Protein AF-A0A8T5RAJ0-F1 (afdb_monomer_lite)

Foldseek 3Di:
DPQPPPDDDPDDPVVVVCVDLVNVLVVVCVVCVVPDDPVVSVVSVVVSVVVVVVCVVVVDPPPDDCVVCCVVCVVVVNDDPPDDPVPDPPPPDPDDDD

Sequence (98 aa):
MVIKKGQVQCINDEILEKLSLKTRNKFLNYNLMSFLKPKHFNFLKQAQKFFVKFEKDKNITHNEDFYEWIPEIGKNGYITRMHKFDNLGLNFEPYGMT

Radius of gyration: 18.72 Å; chains: 1; bounding box: 42×38×47 Å

Secondary structure (DSSP, 8-state):
----TT----S-HHHHHHTSHHHHHHHHHHHHTTTS-HHHHHHHHHHHHHHHHHHHHHT--S-S-GGGGHHHHHHTTSS---S--TTTT---------

pLDDT: mean 80.51, std 16.57, range [41.91, 96.19]

Structure (mmCIF, N/CA/C/O backbone):
data_AF-A0A8T5RAJ0-F1
#
_entry.id   AF-A0A8T5RAJ0-F1
#
loop_
_atom_site.group_PDB
_atom_site.id
_atom_site.type_symbol
_atom_site.label_atom_id
_atom_site.label_alt_id
_atom_site.label_comp_id
_atom_site.label_asym_id
_atom_site.label_entity_id
_atom_site.label_seq_id
_atom_site.pdbx_PDB_ins_code
_atom_site.Cartn_x
_atom_site.Cartn_y
_atom_site.Cartn_z
_atom_site.occupancy
_atom_site.B_iso_or_equiv
_atom_site.auth_seq_id
_atom_site.auth_comp_id
_atom_site.auth_asym_id
_atom_site.auth_atom_id
_atom_site.pdbx_PDB_model_num
ATOM 1 N N . MET A 1 1 ? 18.310 0.008 -19.241 1.00 50.88 1 MET A N 1
ATOM 2 C CA . MET A 1 1 ? 17.490 -1.167 -19.613 1.00 50.88 1 MET A CA 1
ATOM 3 C C . MET A 1 1 ? 17.636 -1.419 -21.102 1.00 50.88 1 MET A C 1
ATOM 5 O O . MET A 1 1 ? 17.565 -0.467 -21.865 1.00 50.88 1 MET A O 1
ATOM 9 N N . VAL A 1 2 ? 17.874 -2.664 -21.518 1.00 49.94 2 VAL A N 1
ATOM 10 C CA . VAL A 1 2 ? 17.853 -3.031 -22.942 1.00 49.94 2 VAL A CA 1
ATOM 11 C C . VAL A 1 2 ? 16.407 -3.352 -23.302 1.00 49.94 2 VAL A C 1
ATOM 13 O O . VAL A 1 2 ? 15.857 -4.344 -22.830 1.00 49.94 2 VAL A O 1
ATOM 16 N N . ILE A 1 3 ? 15.779 -2.480 -24.085 1.00 56.66 3 ILE A N 1
ATOM 17 C CA . ILE A 1 3 ? 14.393 -2.643 -24.523 1.00 56.66 3 ILE A CA 1
ATOM 18 C C . ILE A 1 3 ? 14.347 -3.775 -25.562 1.00 56.66 3 ILE A C 1
ATOM 20 O O . ILE A 1 3 ? 14.965 -3.676 -26.624 1.00 56.66 3 ILE A O 1
ATOM 24 N N . LYS A 1 4 ? 13.648 -4.878 -25.257 1.00 64.06 4 LYS A N 1
ATOM 25 C CA . LYS A 1 4 ? 13.434 -5.981 -26.209 1.00 64.06 4 LYS A CA 1
ATOM 26 C C . LYS A 1 4 ? 12.504 -5.523 -27.335 1.00 64.06 4 LYS A C 1
ATOM 28 O O . LYS A 1 4 ? 11.517 -4.832 -27.094 1.00 64.06 4 LYS A O 1
ATOM 33 N N . LYS A 1 5 ? 12.792 -5.946 -28.568 1.00 50.97 5 LYS A N 1
ATOM 34 C CA . LYS A 1 5 ? 11.988 -5.631 -29.760 1.00 50.97 5 LYS A CA 1
ATOM 35 C C . LYS A 1 5 ? 10.522 -6.043 -29.525 1.00 50.97 5 LYS A C 1
ATOM 37 O O . LYS A 1 5 ? 10.249 -7.226 -29.361 1.00 50.97 5 LYS A O 1
ATOM 42 N N . GLY A 1 6 ? 9.610 -5.067 -29.478 1.00 64.00 6 GLY A N 1
ATOM 43 C CA . GLY A 1 6 ? 8.171 -5.267 -29.232 1.00 64.00 6 GLY A CA 1
ATOM 44 C C . GLY A 1 6 ? 7.667 -4.855 -27.841 1.00 64.00 6 GLY A C 1
ATOM 45 O O . GLY A 1 6 ? 6.464 -4.697 -27.671 1.00 64.00 6 GLY A O 1
ATOM 46 N N . GLN A 1 7 ? 8.548 -4.614 -26.864 1.00 67.62 7 GLN A N 1
ATOM 47 C CA . GLN A 1 7 ? 8.171 -3.966 -25.604 1.00 67.62 7 GLN A CA 1
ATOM 48 C C . GLN A 1 7 ? 8.458 -2.475 -25.722 1.00 67.62 7 GLN A C 1
ATOM 50 O O . GLN A 1 7 ? 9.612 -2.076 -25.794 1.00 67.62 7 GLN A O 1
ATOM 55 N N . VAL A 1 8 ? 7.421 -1.644 -25.777 1.00 75.44 8 VAL A N 1
ATOM 56 C CA . VAL A 1 8 ? 7.584 -0.188 -25.796 1.00 75.44 8 VAL A CA 1
ATOM 57 C C . VAL A 1 8 ? 7.146 0.336 -24.440 1.00 75.44 8 VAL A C 1
ATOM 59 O O . VAL A 1 8 ? 6.003 0.145 -24.034 1.00 75.44 8 VAL A O 1
ATOM 62 N N . GLN A 1 9 ? 8.061 0.968 -23.715 1.00 77.06 9 GLN A N 1
ATOM 63 C CA . GLN A 1 9 ? 7.716 1.646 -22.477 1.00 77.06 9 GLN A CA 1
ATOM 64 C C . GLN A 1 9 ? 7.162 3.033 -22.819 1.00 77.06 9 GLN A C 1
ATOM 66 O O . GLN A 1 9 ? 7.896 3.913 -23.260 1.00 77.06 9 GLN A O 1
ATOM 71 N N . CYS A 1 10 ? 5.855 3.222 -22.635 1.00 83.25 10 CYS A N 1
ATOM 72 C CA . CYS A 1 10 ? 5.167 4.467 -22.999 1.00 83.25 10 CYS A CA 1
ATOM 73 C C . CYS A 1 10 ? 5.328 5.595 -21.966 1.00 83.25 10 CYS A C 1
ATOM 75 O O . CYS A 1 10 ? 4.958 6.734 -22.239 1.00 83.25 10 CYS A O 1
ATOM 77 N N . ILE A 1 11 ? 5.832 5.286 -20.769 1.00 84.94 11 ILE A N 1
ATOM 78 C CA . ILE A 1 11 ? 5.941 6.225 -19.647 1.00 84.94 11 ILE A CA 1
ATOM 79 C C . ILE A 1 11 ? 7.400 6.295 -19.202 1.00 84.94 11 ILE A C 1
ATOM 81 O O . ILE A 1 11 ? 8.017 5.266 -18.949 1.00 84.94 11 ILE A O 1
ATOM 85 N N . ASN A 1 12 ? 7.939 7.507 -19.077 1.00 90.38 12 ASN A N 1
ATOM 86 C CA . ASN A 1 12 ? 9.299 7.739 -18.586 1.00 90.38 12 ASN A CA 1
ATOM 87 C C . ASN A 1 12 ? 9.480 7.182 -17.156 1.00 90.38 12 ASN A C 1
ATOM 89 O O . ASN A 1 12 ? 8.589 7.338 -16.319 1.00 90.38 12 ASN A O 1
ATOM 93 N N . ASP A 1 13 ? 10.641 6.586 -16.875 1.00 88.75 13 ASP A N 1
ATOM 94 C CA . ASP A 1 13 ? 11.044 6.085 -15.554 1.00 88.75 13 ASP A CA 1
ATOM 95 C C . ASP A 1 13 ? 10.840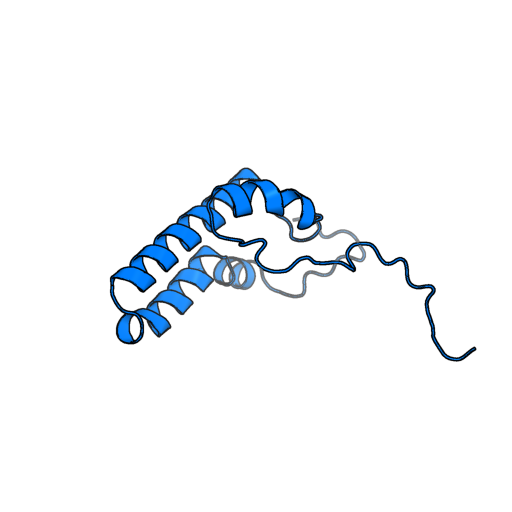 7.119 -14.434 1.00 88.75 13 ASP A C 1
ATOM 97 O O . ASP A 1 13 ? 10.331 6.774 -13.370 1.00 88.75 13 ASP A O 1
ATOM 101 N N . GLU A 1 14 ? 11.130 8.402 -14.682 1.00 91.88 14 GLU A N 1
ATOM 102 C CA . GLU A 1 14 ? 10.902 9.472 -13.696 1.00 91.88 14 GLU A CA 1
ATOM 103 C C . GLU A 1 14 ? 9.413 9.594 -13.316 1.00 91.88 14 GLU A C 1
ATOM 105 O O . GLU A 1 14 ? 9.047 9.807 -12.157 1.00 91.88 14 GLU A O 1
ATOM 110 N N . ILE A 1 15 ? 8.526 9.453 -14.305 1.00 90.62 15 ILE A N 1
ATOM 111 C CA . ILE A 1 15 ? 7.078 9.508 -14.089 1.00 90.62 15 ILE A CA 1
ATOM 112 C C . ILE A 1 15 ? 6.621 8.240 -13.361 1.00 90.62 15 ILE A C 1
ATOM 114 O O . ILE A 1 15 ? 5.813 8.332 -12.438 1.00 90.62 15 ILE A O 1
ATOM 118 N N . LEU A 1 16 ? 7.159 7.071 -13.720 1.00 86.94 16 LEU A N 1
ATOM 119 C CA . LEU A 1 16 ? 6.863 5.813 -13.031 1.00 86.94 16 LEU A CA 1
ATOM 120 C C . LEU A 1 16 ? 7.273 5.857 -11.553 1.00 86.94 16 LEU A C 1
ATOM 122 O O . LEU A 1 16 ? 6.489 5.454 -10.694 1.00 86.94 16 LEU A O 1
ATOM 126 N N . GLU A 1 17 ? 8.435 6.425 -11.230 1.00 88.19 17 GLU A N 1
ATOM 127 C CA . GLU A 1 17 ? 8.883 6.600 -9.844 1.00 88.19 17 GLU A CA 1
ATOM 128 C C . GLU A 1 17 ? 7.922 7.499 -9.046 1.00 88.19 17 GLU A C 1
ATOM 130 O O . GLU A 1 17 ? 7.517 7.174 -7.918 1.00 88.19 17 GLU A O 1
ATOM 135 N N . LYS A 1 18 ? 7.466 8.604 -9.653 1.00 91.75 18 LYS A N 1
ATOM 136 C CA . LYS A 1 18 ? 6.439 9.483 -9.066 1.00 91.75 18 LYS A CA 1
ATOM 137 C C . LYS A 1 18 ? 5.089 8.783 -8.901 1.00 91.75 18 LYS A C 1
ATOM 139 O O . LYS A 1 18 ? 4.322 9.156 -8.016 1.00 91.75 18 LYS A O 1
ATOM 144 N N . LEU A 1 19 ? 4.803 7.754 -9.693 1.00 88.81 19 LEU A N 1
ATOM 145 C CA . L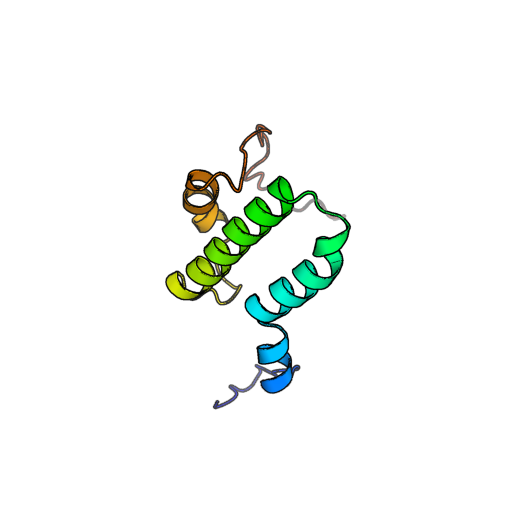EU A 1 19 ? 3.601 6.931 -9.576 1.00 88.81 19 LEU A CA 1
ATOM 146 C C . LEU A 1 19 ? 3.734 5.781 -8.570 1.00 88.81 19 LEU A C 1
ATOM 148 O O . LEU A 1 19 ? 2.772 5.026 -8.424 1.00 88.81 19 LEU A O 1
ATOM 152 N N . SER A 1 20 ? 4.852 5.661 -7.850 1.00 91.50 20 SER A N 1
ATOM 153 C CA . SER A 1 20 ? 5.027 4.649 -6.803 1.00 91.50 20 SER A CA 1
ATOM 154 C C . SER A 1 20 ? 3.913 4.680 -5.750 1.00 91.50 20 SER A C 1
ATOM 156 O O . SER A 1 20 ? 3.352 5.734 -5.415 1.00 91.50 20 SER A O 1
ATOM 158 N N . LEU A 1 21 ? 3.626 3.516 -5.160 1.00 93.19 21 LEU A N 1
ATOM 159 C CA . LEU A 1 21 ? 2.606 3.363 -4.122 1.00 93.19 21 LEU A CA 1
ATOM 160 C C . LEU A 1 21 ? 2.826 4.326 -2.945 1.00 93.19 21 LEU A C 1
ATOM 162 O O . LEU A 1 21 ? 1.880 4.912 -2.416 1.00 93.19 21 LEU A O 1
ATOM 166 N N . LYS A 1 22 ? 4.087 4.569 -2.574 1.00 93.25 22 LYS A N 1
ATOM 167 C CA . LYS A 1 22 ? 4.463 5.535 -1.532 1.00 93.25 22 LYS A CA 1
ATOM 168 C C . LYS A 1 22 ? 4.009 6.961 -1.868 1.00 93.25 22 LYS A C 1
ATOM 170 O O . LYS A 1 22 ? 3.452 7.638 -1.000 1.00 93.25 22 LYS A O 1
ATOM 175 N N . THR A 1 23 ? 4.220 7.415 -3.103 1.00 95.00 23 THR A N 1
ATOM 176 C CA . THR A 1 23 ? 3.809 8.757 -3.543 1.00 95.00 23 THR A CA 1
ATOM 177 C C . THR A 1 23 ? 2.291 8.865 -3.657 1.00 95.00 23 THR A C 1
ATOM 179 O O . THR A 1 23 ? 1.715 9.837 -3.165 1.00 95.00 23 THR A O 1
ATOM 182 N N . ARG A 1 24 ? 1.621 7.830 -4.182 1.00 94.38 24 ARG A N 1
ATOM 183 C CA . ARG A 1 24 ? 0.148 7.756 -4.215 1.00 94.38 24 ARG A CA 1
ATOM 184 C C . ARG A 1 24 ? -0.460 7.844 -2.813 1.00 94.38 24 ARG A C 1
ATOM 186 O O . ARG A 1 24 ? -1.376 8.629 -2.587 1.00 94.38 24 ARG A O 1
ATOM 193 N N . ASN A 1 25 ? 0.102 7.118 -1.845 1.00 96.19 25 ASN A N 1
ATOM 194 C CA . ASN A 1 25 ? -0.326 7.174 -0.445 1.00 96.19 25 ASN A CA 1
ATOM 195 C C . ASN A 1 25 ? -0.126 8.564 0.170 1.00 96.19 25 ASN A C 1
ATOM 197 O O . ASN A 1 25 ? -0.979 9.034 0.921 1.00 96.19 25 ASN A O 1
ATOM 201 N N . LYS A 1 26 ? 0.975 9.252 -0.155 1.00 95.44 26 LYS A N 1
ATOM 202 C CA . LYS A 1 26 ? 1.215 10.631 0.294 1.00 95.44 26 LYS A CA 1
ATOM 203 C C . LYS A 1 26 ? 0.138 11.579 -0.238 1.00 95.44 26 LYS A C 1
ATOM 205 O O . LYS A 1 26 ? -0.431 12.336 0.545 1.00 95.44 26 LYS A O 1
ATOM 210 N N . PHE A 1 27 ? -0.175 11.490 -1.531 1.00 95.44 27 PHE A N 1
ATOM 211 C CA . PHE A 1 27 ? -1.252 12.265 -2.147 1.00 95.44 27 PHE A CA 1
ATOM 212 C C . PHE A 1 27 ? -2.606 11.971 -1.489 1.00 95.44 27 PHE A C 1
ATOM 214 O O . PHE A 1 27 ? -3.288 12.894 -1.049 1.00 95.44 27 PHE A O 1
ATOM 221 N N . LEU A 1 28 ? -2.968 10.696 -1.330 1.00 95.38 28 LEU A N 1
ATOM 222 C CA . LEU A 1 28 ? -4.204 10.293 -0.655 1.00 95.38 28 LEU A CA 1
ATOM 223 C C . LEU A 1 28 ? -4.291 10.866 0.769 1.00 95.38 28 LEU A C 1
ATOM 225 O O . LEU A 1 28 ? -5.310 11.428 1.159 1.00 95.38 28 LEU A O 1
ATOM 229 N N . ASN A 1 29 ? -3.203 10.780 1.534 1.00 96.00 29 ASN A N 1
ATOM 230 C CA . ASN A 1 29 ? -3.152 11.285 2.903 1.00 96.00 29 ASN A CA 1
ATOM 231 C C . ASN A 1 29 ? -3.336 12.799 2.982 1.00 96.00 29 ASN A C 1
ATOM 233 O O . ASN A 1 29 ? -3.999 13.272 3.901 1.00 96.00 29 ASN A O 1
ATOM 237 N N . TYR A 1 30 ? -2.773 13.553 2.036 1.00 95.75 30 TYR A N 1
ATOM 238 C CA . TYR A 1 30 ? -2.970 14.999 1.979 1.00 95.75 30 TYR A CA 1
ATOM 239 C C . TYR A 1 30 ? -4.422 15.382 1.733 1.00 95.75 30 TYR A C 1
ATOM 241 O O . TYR A 1 30 ? -4.914 16.313 2.361 1.00 95.75 30 TYR A O 1
ATOM 249 N N . ASN A 1 31 ? -5.114 14.621 0.891 1.00 94.75 31 ASN A N 1
ATOM 250 C CA . ASN A 1 31 ? -6.517 14.869 0.600 1.00 94.75 31 ASN A CA 1
ATOM 251 C C . ASN A 1 31 ? -7.447 14.406 1.725 1.00 94.75 31 ASN A C 1
ATOM 253 O O . ASN A 1 31 ? -8.503 14.993 1.890 1.00 94.75 31 ASN A O 1
ATOM 257 N N . LEU A 1 32 ? -7.083 13.379 2.503 1.00 94.19 32 LEU A N 1
ATOM 258 C CA . LEU A 1 32 ? -7.975 12.784 3.508 1.00 94.19 32 LEU A CA 1
ATOM 259 C C . LEU A 1 32 ? -7.714 13.222 4.953 1.00 94.19 32 LEU A C 1
ATOM 261 O O . LEU A 1 32 ? -8.549 12.944 5.815 1.00 94.19 32 LEU A O 1
ATOM 265 N N . MET A 1 33 ? -6.595 13.896 5.247 1.00 90.56 33 MET A N 1
ATOM 266 C CA . MET A 1 33 ? -6.240 14.235 6.634 1.00 90.56 33 MET A CA 1
ATOM 267 C C . MET A 1 33 ? -7.263 15.140 7.334 1.00 90.56 33 MET A C 1
ATOM 269 O O . MET A 1 33 ? -7.393 15.066 8.551 1.00 90.56 33 MET A O 1
ATOM 273 N N . SER A 1 34 ? -7.970 15.987 6.580 1.00 92.31 34 SER A N 1
ATOM 274 C CA . SER A 1 34 ? -8.986 16.908 7.103 1.00 92.31 34 SER A CA 1
ATOM 275 C C . SER A 1 34 ? -10.371 16.270 7.206 1.00 92.31 34 SER A C 1
ATOM 277 O O . SER A 1 34 ? -11.186 16.707 8.012 1.00 92.31 34 SER A O 1
ATOM 279 N N . PHE A 1 35 ? -10.643 15.233 6.410 1.00 94.88 35 PHE A N 1
ATOM 280 C CA . PHE A 1 35 ? -11.954 14.582 6.349 1.00 94.88 35 PHE A CA 1
ATOM 281 C C . PHE A 1 35 ? -12.066 13.395 7.305 1.00 94.88 35 PHE A C 1
ATOM 283 O O . PHE A 1 35 ? -13.146 13.098 7.817 1.00 94.88 35 PHE A O 1
ATOM 290 N N . LEU A 1 36 ? -10.962 12.683 7.545 1.00 95.00 36 LEU A N 1
ATOM 291 C CA . LEU A 1 36 ? -10.973 11.482 8.370 1.00 95.00 36 LEU A CA 1
ATOM 292 C C . LEU A 1 36 ? -10.740 11.801 9.844 1.00 95.00 36 LEU A C 1
ATOM 294 O O . LEU A 1 36 ? -9.769 12.453 10.223 1.00 95.00 36 LEU A O 1
ATOM 298 N N . LYS A 1 37 ? -11.576 11.215 10.710 1.00 95.94 37 LYS A N 1
ATOM 299 C CA . LYS A 1 37 ? -11.306 11.191 12.155 1.00 95.94 37 LYS A CA 1
ATOM 300 C C . LYS A 1 37 ? -9.955 10.503 12.423 1.00 95.94 37 LYS A C 1
ATOM 302 O O . LYS A 1 37 ? -9.634 9.529 11.730 1.00 95.94 37 LYS A O 1
ATOM 307 N N . PRO A 1 38 ? -9.218 10.886 13.486 1.00 95.00 38 PRO A N 1
ATOM 308 C CA . PRO A 1 38 ? -7.894 10.331 13.788 1.00 95.00 38 PRO A CA 1
ATOM 309 C C . PRO A 1 38 ? -7.838 8.798 13.811 1.00 95.00 38 PRO A C 1
ATOM 311 O O . PRO A 1 38 ? -6.896 8.204 13.294 1.00 95.00 38 PRO A O 1
ATOM 314 N N . LYS A 1 39 ? -8.882 8.140 14.336 1.00 93.94 39 LYS A N 1
ATOM 315 C CA . LYS A 1 39 ? -9.002 6.672 14.347 1.00 93.94 39 LYS A CA 1
ATOM 316 C C . LYS A 1 39 ? -8.932 6.066 12.939 1.00 93.94 39 LYS A C 1
ATOM 318 O O . LYS A 1 39 ? -8.170 5.130 12.715 1.00 93.94 39 LYS A O 1
ATOM 323 N N . HIS A 1 40 ? -9.706 6.597 11.994 1.00 93.81 40 HIS A N 1
ATOM 324 C CA . HIS A 1 40 ? -9.758 6.087 10.621 1.00 93.81 40 HIS A CA 1
ATOM 325 C C . HIS A 1 40 ? -8.485 6.428 9.848 1.00 93.81 40 HIS A C 1
ATOM 327 O O . HIS A 1 40 ? -7.979 5.600 9.097 1.00 93.81 40 HIS A O 1
ATOM 333 N N . PHE A 1 41 ? -7.920 7.612 10.085 1.00 94.44 41 PHE A N 1
ATOM 334 C CA . PHE A 1 41 ? -6.660 8.007 9.464 1.00 94.44 41 PHE A CA 1
ATOM 335 C C . PHE A 1 41 ? -5.476 7.156 9.949 1.00 94.44 41 PHE A C 1
ATOM 337 O O . PHE A 1 41 ? -4.613 6.776 9.159 1.00 94.44 41 PHE A O 1
ATOM 344 N N . ASN A 1 42 ? -5.452 6.788 11.233 1.00 94.25 42 ASN A N 1
ATOM 345 C CA . ASN A 1 42 ? -4.452 5.867 11.773 1.00 94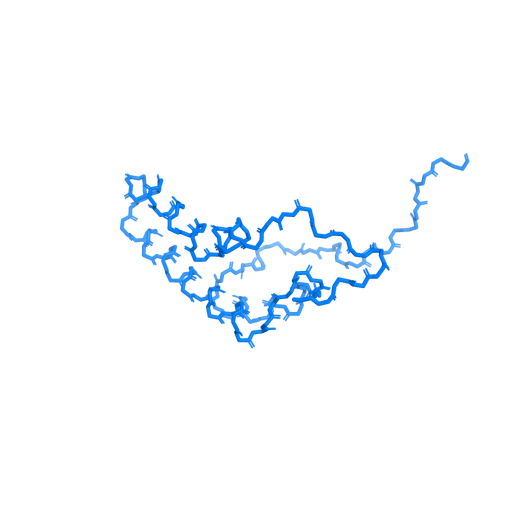.25 42 ASN A CA 1
ATOM 346 C C . ASN A 1 42 ? -4.580 4.464 11.166 1.00 94.25 42 ASN A C 1
ATOM 348 O O . ASN A 1 42 ? -3.562 3.883 10.791 1.00 94.25 42 ASN A O 1
ATOM 352 N N . PHE A 1 43 ? -5.803 3.950 11.010 1.00 93.31 43 PHE A N 1
ATOM 353 C CA . PHE A 1 43 ? -6.041 2.688 10.303 1.00 93.31 43 PHE A CA 1
ATOM 354 C C . PHE A 1 43 ? -5.550 2.750 8.848 1.00 93.31 43 PHE A C 1
ATOM 356 O O . PHE A 1 43 ? -4.802 1.874 8.417 1.00 93.31 43 PHE A O 1
ATOM 363 N N . LEU A 1 44 ? -5.876 3.826 8.120 1.00 94.06 44 LEU A N 1
ATOM 364 C CA . LEU A 1 44 ? -5.385 4.053 6.758 1.00 94.06 44 LEU A CA 1
ATOM 365 C C . LEU A 1 44 ? -3.850 4.021 6.706 1.00 94.06 44 LEU A C 1
ATOM 367 O O . LEU A 1 44 ? -3.275 3.314 5.883 1.00 94.06 44 LEU A O 1
ATOM 371 N N . LYS A 1 45 ? -3.166 4.717 7.623 1.00 94.88 45 LYS A N 1
ATOM 372 C CA . LYS A 1 45 ? -1.695 4.703 7.702 1.00 94.88 45 LYS A CA 1
ATOM 373 C C . LYS A 1 45 ? -1.122 3.315 7.992 1.00 94.88 45 LYS A C 1
ATOM 375 O O . LYS A 1 45 ? -0.054 2.990 7.476 1.00 94.88 45 LYS A O 1
ATOM 380 N N . GLN A 1 46 ? -1.782 2.511 8.825 1.00 94.62 46 GLN A N 1
ATOM 381 C CA . GLN A 1 46 ? -1.362 1.132 9.093 1.00 94.62 46 GLN A CA 1
ATOM 382 C C . GLN A 1 46 ? -1.478 0.270 7.832 1.00 94.62 46 GLN A C 1
ATOM 384 O O . GLN A 1 46 ? -0.495 -0.365 7.454 1.00 94.62 46 GLN A O 1
ATOM 389 N N . ALA A 1 47 ? -2.617 0.336 7.133 1.00 94.50 47 ALA A N 1
ATOM 390 C CA . ALA A 1 47 ? -2.818 -0.364 5.865 1.00 94.50 47 ALA A CA 1
ATOM 391 C C . ALA A 1 47 ? -1.777 0.051 4.812 1.00 94.50 47 ALA A C 1
ATOM 393 O O . ALA A 1 47 ? -1.147 -0.793 4.184 1.00 94.50 47 ALA A O 1
ATOM 394 N N . GLN A 1 48 ? -1.512 1.350 4.667 1.00 95.62 48 GLN A N 1
ATOM 395 C CA . GLN A 1 48 ? -0.504 1.853 3.729 1.00 95.62 48 GLN A CA 1
ATOM 396 C C . GLN A 1 48 ? 0.903 1.328 4.033 1.00 95.62 48 GLN A C 1
ATOM 398 O O . GLN A 1 48 ? 1.625 0.939 3.117 1.00 95.62 48 GLN A O 1
ATOM 403 N N . LYS A 1 49 ? 1.304 1.300 5.313 1.00 95.38 49 LYS A N 1
ATOM 404 C CA . LYS A 1 49 ? 2.596 0.728 5.723 1.00 95.38 49 LYS A CA 1
ATOM 405 C C . LYS A 1 49 ? 2.678 -0.758 5.391 1.00 95.38 49 LYS A C 1
ATOM 407 O O . LYS A 1 49 ? 3.722 -1.202 4.920 1.00 95.38 49 LYS A O 1
ATOM 412 N N . PHE A 1 50 ? 1.594 -1.497 5.625 1.00 95.00 50 PHE A N 1
ATOM 413 C CA . PHE A 1 50 ? 1.506 -2.903 5.256 1.00 95.00 50 PHE A CA 1
ATOM 414 C C . PHE A 1 50 ? 1.701 -3.088 3.748 1.00 95.00 50 PHE A C 1
ATOM 416 O O . PHE A 1 50 ? 2.611 -3.809 3.359 1.00 95.00 50 PHE A O 1
ATOM 423 N N . PHE A 1 51 ? 0.938 -2.387 2.903 1.00 94.56 51 PHE A N 1
ATOM 424 C CA . PHE A 1 51 ? 1.005 -2.585 1.451 1.00 94.56 51 PHE A CA 1
ATOM 425 C C . PHE A 1 51 ? 2.340 -2.157 0.830 1.00 94.56 51 PHE A C 1
ATOM 427 O O . PHE A 1 51 ? 2.823 -2.838 -0.063 1.00 94.56 51 PHE A O 1
ATOM 434 N N . VAL A 1 52 ? 2.987 -1.098 1.331 1.00 94.25 52 VAL A N 1
ATOM 435 C CA . VAL A 1 52 ? 4.342 -0.722 0.874 1.00 94.25 52 VAL A CA 1
ATOM 436 C C . VAL A 1 52 ? 5.367 -1.807 1.215 1.00 94.25 52 VAL A C 1
ATOM 438 O O . VAL A 1 52 ? 6.270 -2.081 0.428 1.00 94.25 52 VAL A O 1
ATOM 441 N N . LYS A 1 53 ? 5.245 -2.432 2.391 1.00 93.75 53 LYS A N 1
ATOM 442 C CA . LYS A 1 53 ? 6.107 -3.555 2.766 1.00 93.75 53 LYS A CA 1
ATOM 443 C C . LYS A 1 53 ? 5.787 -4.795 1.927 1.00 93.75 53 LYS A C 1
ATOM 445 O O . LYS A 1 53 ? 6.701 -5.419 1.413 1.00 93.75 53 LYS A O 1
ATOM 450 N N . PHE A 1 54 ? 4.506 -5.103 1.756 1.00 93.38 54 PHE A N 1
ATOM 451 C CA . PHE A 1 54 ? 4.025 -6.243 0.984 1.00 93.38 54 PHE A CA 1
ATOM 452 C C . PHE A 1 54 ? 4.481 -6.181 -0.482 1.00 93.38 54 PHE A C 1
ATOM 454 O O . PHE A 1 54 ? 5.009 -7.163 -0.993 1.00 93.38 54 PHE A O 1
ATOM 461 N N . GLU A 1 55 ? 4.370 -5.014 -1.127 1.00 91.38 55 GLU A N 1
ATOM 462 C CA . GLU A 1 55 ? 4.869 -4.765 -2.489 1.00 91.38 55 GLU A CA 1
ATOM 463 C C . GLU A 1 55 ? 6.367 -5.072 -2.610 1.00 91.38 55 GLU A C 1
ATOM 465 O O . GLU A 1 55 ? 6.791 -5.753 -3.543 1.00 91.38 55 GLU A O 1
ATOM 470 N N . LYS A 1 56 ? 7.157 -4.633 -1.622 1.00 90.56 56 LYS A N 1
ATOM 471 C CA . LYS A 1 56 ? 8.601 -4.877 -1.573 1.00 90.56 56 LYS A CA 1
ATOM 472 C C . LYS A 1 56 ? 8.943 -6.348 -1.314 1.00 90.56 56 LYS A C 1
ATOM 474 O O . LYS A 1 56 ? 9.823 -6.884 -1.978 1.00 90.56 56 LYS A O 1
ATOM 479 N N . ASP A 1 57 ? 8.272 -6.984 -0.357 1.00 91.25 57 ASP A N 1
ATOM 480 C CA . ASP A 1 57 ? 8.558 -8.359 0.069 1.00 91.25 57 ASP A CA 1
ATOM 481 C C . ASP A 1 57 ? 8.146 -9.386 -0.998 1.00 91.25 57 ASP A C 1
ATOM 483 O O . ASP A 1 57 ? 8.792 -10.423 -1.139 1.00 91.25 57 ASP A O 1
ATOM 487 N N . LYS A 1 58 ? 7.084 -9.101 -1.763 1.00 87.69 58 LYS A N 1
ATOM 488 C CA . LYS A 1 58 ? 6.587 -9.969 -2.843 1.00 87.69 58 LYS A CA 1
ATOM 489 C C . LYS A 1 58 ? 7.123 -9.602 -4.226 1.00 87.69 58 LYS A C 1
ATOM 491 O O . LYS A 1 58 ? 6.864 -10.341 -5.167 1.00 87.69 58 LYS A O 1
ATOM 496 N N . ASN A 1 59 ? 7.864 -8.497 -4.343 1.00 87.38 59 ASN A N 1
ATOM 497 C CA . ASN A 1 59 ? 8.381 -7.970 -5.607 1.00 87.38 59 ASN A CA 1
ATOM 498 C C . ASN A 1 59 ? 7.290 -7.880 -6.692 1.00 87.38 59 ASN A C 1
ATOM 500 O O . ASN A 1 59 ? 7.455 -8.403 -7.791 1.00 87.38 59 ASN A O 1
ATOM 504 N N . ILE A 1 60 ? 6.157 -7.262 -6.340 1.00 85.50 60 ILE A N 1
ATOM 505 C CA . ILE A 1 60 ? 4.959 -7.212 -7.189 1.00 85.50 60 ILE A CA 1
ATOM 506 C C . ILE A 1 60 ? 5.275 -6.477 -8.494 1.00 85.50 60 ILE A C 1
ATOM 508 O O . ILE A 1 60 ? 5.681 -5.316 -8.480 1.00 85.50 60 ILE A O 1
ATOM 512 N N . THR A 1 61 ? 5.043 -7.143 -9.622 1.00 80.88 61 THR A N 1
ATOM 513 C CA . THR A 1 61 ? 5.212 -6.598 -10.975 1.00 80.88 61 THR A CA 1
ATOM 514 C C . THR A 1 61 ? 3.884 -6.297 -11.674 1.00 80.88 61 THR A C 1
ATOM 516 O O . THR A 1 61 ? 3.890 -5.787 -12.793 1.00 80.88 61 THR A O 1
ATOM 519 N N . HIS A 1 62 ? 2.755 -6.564 -11.003 1.00 74.88 62 HIS A N 1
ATOM 520 C CA . HIS A 1 62 ? 1.376 -6.413 -11.490 1.00 74.88 62 HIS A CA 1
ATOM 521 C C . HIS A 1 62 ? 0.974 -7.388 -12.606 1.00 74.88 62 HIS A C 1
ATOM 523 O O . HIS A 1 62 ? -0.040 -7.175 -13.268 1.00 74.88 62 HIS A O 1
ATOM 529 N N . ASN A 1 63 ? 1.742 -8.462 -12.788 1.00 81.00 63 ASN A N 1
ATOM 530 C CA . ASN A 1 63 ? 1.414 -9.567 -13.695 1.00 81.00 63 ASN A CA 1
ATOM 531 C C . ASN A 1 63 ? 1.061 -10.855 -12.938 1.00 81.00 63 ASN A C 1
ATOM 533 O O . ASN A 1 63 ? 0.772 -11.875 -13.557 1.00 81.00 63 ASN A O 1
ATOM 537 N N . GLU A 1 64 ? 1.144 -10.826 -11.609 1.00 81.94 64 GLU A N 1
ATOM 538 C CA . GLU A 1 64 ? 0.861 -11.963 -10.744 1.00 81.94 64 GLU A CA 1
ATOM 539 C C . GLU A 1 64 ? -0.643 -12.166 -10.542 1.00 81.94 64 GLU A C 1
ATOM 541 O O . GLU A 1 64 ? -1.447 -11.238 -10.677 1.00 81.94 64 GLU A O 1
ATOM 546 N N . ASP A 1 65 ? -1.015 -13.380 -10.137 1.00 82.31 65 ASP A N 1
ATOM 547 C CA . ASP A 1 65 ? -2.367 -13.658 -9.678 1.00 82.31 65 ASP A CA 1
ATOM 548 C C . ASP A 1 65 ? -2.591 -13.061 -8.275 1.00 82.31 65 ASP A C 1
ATOM 550 O O . ASP A 1 65 ? -2.001 -13.481 -7.276 1.00 82.31 65 ASP A O 1
ATOM 554 N N . PHE A 1 66 ? -3.488 -12.079 -8.186 1.00 81.56 66 PHE A N 1
ATOM 555 C CA . PHE A 1 66 ? -3.817 -11.410 -6.930 1.00 81.56 66 PHE A CA 1
ATOM 556 C C . PHE A 1 66 ? -4.526 -12.331 -5.919 1.00 81.56 66 PHE A C 1
ATOM 558 O O . PHE A 1 66 ? -4.560 -12.003 -4.726 1.00 81.56 66 PHE A O 1
ATOM 565 N N . TYR A 1 67 ? -5.083 -13.475 -6.345 1.00 83.56 67 TYR A N 1
ATOM 566 C CA . TYR A 1 67 ? -5.697 -14.449 -5.435 1.00 83.56 67 TYR A CA 1
ATOM 567 C C . TYR A 1 67 ? -4.683 -15.010 -4.429 1.00 83.56 67 TYR A C 1
ATOM 569 O O . TYR A 1 67 ? -5.046 -15.264 -3.275 1.00 83.56 67 TYR A O 1
ATOM 577 N N . GLU A 1 68 ? -3.405 -15.109 -4.808 1.00 85.25 68 GLU A N 1
ATOM 578 C CA . GLU A 1 68 ? -2.321 -15.557 -3.925 1.00 85.25 68 GLU A CA 1
ATOM 579 C C . GLU A 1 68 ? -2.112 -14.626 -2.722 1.00 85.25 68 GLU A C 1
ATOM 581 O O . GLU A 1 68 ? -1.617 -15.039 -1.671 1.00 85.25 68 GLU A O 1
ATOM 586 N N . TRP A 1 69 ? -2.519 -13.360 -2.838 1.00 87.94 69 TRP A N 1
ATOM 587 C CA . TRP A 1 69 ? -2.320 -12.350 -1.799 1.00 87.94 69 TRP A CA 1
ATOM 588 C C . TRP A 1 69 ? -3.440 -12.344 -0.756 1.00 87.94 69 TRP A C 1
ATOM 590 O O . TRP A 1 69 ? -3.238 -11.901 0.379 1.00 87.94 69 TRP A O 1
ATOM 600 N N . ILE A 1 70 ? -4.623 -12.857 -1.108 1.00 86.50 70 ILE A N 1
ATOM 601 C CA . ILE A 1 70 ? -5.828 -12.807 -0.269 1.00 86.50 70 ILE A CA 1
ATOM 602 C C . ILE A 1 70 ? -5.617 -13.421 1.124 1.00 86.50 70 ILE A C 1
ATOM 604 O O . ILE A 1 70 ? -6.071 -12.805 2.092 1.00 86.50 70 ILE A O 1
ATOM 608 N N . PRO A 1 71 ? -4.949 -14.582 1.297 1.00 86.88 71 PRO A N 1
ATOM 609 C CA . PRO A 1 71 ? -4.737 -15.154 2.626 1.00 86.88 71 PRO A CA 1
ATOM 610 C C . PRO A 1 71 ? -3.932 -14.235 3.553 1.00 86.88 71 PRO A C 1
ATOM 612 O O . PRO A 1 71 ? -4.296 -14.048 4.715 1.00 86.88 71 PRO A O 1
ATOM 615 N N . GLU A 1 72 ? -2.860 -13.624 3.043 1.00 88.31 72 GLU A N 1
ATOM 616 C CA . GLU A 1 72 ? -1.974 -12.764 3.831 1.00 88.31 72 GLU A CA 1
ATOM 617 C C . GLU A 1 72 ? -2.634 -11.415 4.144 1.00 88.31 72 GLU A C 1
ATOM 619 O O . GLU A 1 72 ? -2.619 -10.962 5.292 1.00 88.31 72 GLU A O 1
ATOM 624 N N . ILE A 1 73 ? -3.294 -10.806 3.156 1.00 89.62 73 ILE A N 1
ATOM 625 C CA . ILE A 1 73 ? -4.041 -9.556 3.337 1.00 89.62 73 ILE A CA 1
ATOM 626 C C . ILE A 1 73 ? -5.223 -9.772 4.301 1.00 89.62 73 ILE A C 1
ATOM 628 O O . ILE A 1 73 ? -5.467 -8.954 5.193 1.00 89.62 73 ILE A O 1
ATOM 632 N N . GLY A 1 74 ? -5.928 -10.899 4.169 1.00 85.44 74 GLY A N 1
ATOM 633 C CA . GLY A 1 74 ? -7.034 -11.292 5.041 1.00 85.44 74 GLY A CA 1
ATOM 634 C C . GLY A 1 74 ? -6.598 -11.530 6.488 1.00 85.44 74 GLY A C 1
ATOM 635 O O . GLY A 1 74 ? -7.267 -11.061 7.406 1.00 85.44 74 GLY A O 1
ATOM 636 N N . LYS A 1 75 ? -5.436 -12.164 6.714 1.00 85.56 75 LYS A N 1
ATOM 637 C CA . LYS A 1 75 ? -4.858 -12.346 8.061 1.00 85.56 75 LYS A CA 1
ATOM 638 C C . LYS A 1 75 ? -4.587 -11.017 8.774 1.00 85.56 75 LYS A C 1
ATOM 640 O O . LYS A 1 75 ? -4.687 -10.950 9.995 1.00 85.56 75 LYS A O 1
ATOM 645 N N . ASN A 1 76 ? -4.276 -9.962 8.021 1.00 84.56 76 ASN A N 1
ATOM 646 C CA . ASN A 1 76 ? -4.074 -8.612 8.552 1.00 84.56 76 ASN A CA 1
ATOM 647 C C . ASN A 1 76 ? -5.383 -7.806 8.697 1.00 84.56 76 ASN A C 1
ATOM 649 O O . ASN A 1 76 ? -5.352 -6.655 9.126 1.00 84.56 76 ASN A O 1
ATOM 653 N N . GLY A 1 77 ? -6.537 -8.398 8.365 1.00 82.75 77 GLY A N 1
ATOM 654 C CA . GLY A 1 77 ? -7.853 -7.781 8.541 1.00 82.75 77 GLY A CA 1
ATOM 655 C C . GLY A 1 77 ? -8.207 -6.716 7.501 1.00 82.75 77 GLY A C 1
ATOM 656 O O . GLY A 1 77 ? -9.157 -5.964 7.707 1.00 82.75 77 GLY A O 1
ATOM 657 N N . TYR A 1 78 ? -7.468 -6.632 6.389 1.00 85.12 78 TYR A N 1
ATOM 658 C CA . TYR A 1 78 ? -7.723 -5.645 5.329 1.00 85.12 78 TYR A CA 1
ATOM 659 C C . TYR A 1 78 ? -8.716 -6.126 4.265 1.00 85.12 78 TYR A C 1
ATOM 661 O O . TYR A 1 78 ? -9.205 -5.323 3.476 1.00 85.12 78 TYR A O 1
ATOM 669 N N . ILE A 1 79 ? -9.040 -7.420 4.263 1.00 80.19 79 ILE A N 1
ATOM 670 C CA . ILE A 1 79 ? -10.116 -8.009 3.464 1.00 80.19 79 ILE A CA 1
ATOM 671 C C . ILE A 1 79 ? -11.036 -8.761 4.420 1.00 80.19 79 ILE A C 1
ATOM 673 O O . ILE A 1 79 ? -10.586 -9.619 5.180 1.00 80.19 79 ILE A O 1
ATOM 677 N N . THR A 1 80 ? -12.331 -8.467 4.367 1.00 66.06 80 THR A N 1
ATOM 678 C CA . THR A 1 80 ? -13.358 -9.240 5.065 1.00 66.06 80 THR A CA 1
ATOM 679 C C . THR A 1 80 ? -14.063 -10.157 4.067 1.00 66.06 80 THR A C 1
ATOM 681 O O . THR A 1 80 ? -14.550 -9.716 3.029 1.00 66.06 80 THR A O 1
ATOM 684 N N . ARG A 1 81 ? -14.168 -11.455 4.381 1.00 58.06 81 ARG A N 1
ATOM 685 C CA . ARG A 1 81 ? -15.031 -12.398 3.642 1.00 58.06 81 ARG A CA 1
ATOM 686 C C . ARG A 1 81 ? -16.496 -12.239 4.079 1.00 58.06 81 ARG A C 1
ATOM 688 O O . ARG A 1 81 ? -17.128 -13.213 4.466 1.00 58.06 81 ARG A O 1
ATOM 695 N N . MET A 1 82 ? -17.019 -11.009 4.114 1.00 51.53 82 MET A N 1
ATOM 696 C CA . MET A 1 82 ? -18.413 -10.779 4.530 1.00 51.53 82 MET A CA 1
ATOM 697 C C . MET A 1 82 ? -19.421 -11.315 3.508 1.00 51.53 82 MET A C 1
ATOM 699 O O . MET A 1 82 ? -20.538 -11.661 3.879 1.00 51.53 82 MET A O 1
ATOM 703 N N . HIS A 1 83 ? -19.023 -11.431 2.241 1.00 48.38 83 HIS A N 1
ATOM 704 C CA . HIS A 1 83 ? -19.859 -12.007 1.199 1.00 48.38 83 HIS A CA 1
ATOM 705 C C . HIS A 1 83 ? -19.381 -13.413 0.850 1.00 48.38 83 HIS A C 1
ATOM 707 O O . HIS A 1 83 ? -18.208 -13.638 0.544 1.00 48.38 83 HIS A O 1
ATOM 713 N N . LYS A 1 84 ? -20.315 -14.364 0.895 1.00 41.91 84 LYS A N 1
ATOM 714 C CA . LYS A 1 84 ? -20.154 -15.677 0.284 1.00 41.91 84 LYS A CA 1
ATOM 715 C C . LYS A 1 84 ? -20.135 -15.440 -1.224 1.00 41.91 84 LYS A C 1
ATOM 717 O O . LYS A 1 84 ? -21.153 -15.113 -1.821 1.00 41.91 84 LYS A O 1
ATOM 722 N N . PHE A 1 85 ? -18.956 -15.488 -1.830 1.00 49.22 85 PHE A N 1
ATOM 723 C CA . PHE A 1 85 ? -18.844 -15.439 -3.280 1.00 49.22 85 PHE A CA 1
ATOM 724 C C . PHE A 1 85 ? -19.235 -16.818 -3.815 1.00 49.22 85 PHE A C 1
ATOM 726 O O . PHE A 1 85 ? -18.371 -17.653 -4.066 1.00 49.22 85 PHE A O 1
ATOM 733 N N . ASP A 1 86 ? -20.539 -17.072 -3.942 1.00 52.25 86 ASP A N 1
ATOM 734 C CA . ASP A 1 86 ? -21.074 -18.344 -4.456 1.00 52.25 86 ASP A CA 1
ATOM 735 C C . ASP A 1 86 ? -20.622 -18.631 -5.907 1.00 52.25 86 ASP A C 1
ATOM 737 O O . ASP A 1 86 ? -20.707 -19.761 -6.373 1.00 52.25 86 ASP A O 1
ATOM 741 N N . ASN A 1 87 ? -20.074 -17.617 -6.589 1.00 54.09 87 ASN A N 1
ATOM 742 C CA . ASN A 1 87 ? -19.739 -17.605 -8.010 1.00 54.09 87 ASN A CA 1
ATOM 743 C C . ASN A 1 87 ? -18.240 -17.324 -8.276 1.00 54.09 87 ASN A C 1
ATOM 745 O O . ASN A 1 87 ? -17.900 -16.570 -9.187 1.00 54.09 87 ASN A O 1
ATOM 749 N N . LEU A 1 88 ? -17.324 -17.872 -7.469 1.00 45.66 88 LEU A N 1
ATOM 750 C CA . LEU A 1 88 ? -15.883 -17.865 -7.779 1.00 45.66 88 LEU A CA 1
ATOM 751 C C . 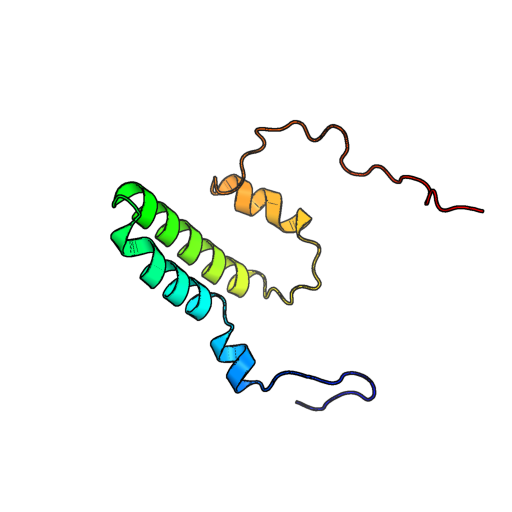LEU A 1 88 ? -15.541 -19.060 -8.680 1.00 45.66 88 LEU A C 1
ATOM 753 O O . LEU A 1 88 ? -15.825 -20.197 -8.318 1.00 45.66 88 LEU A O 1
ATOM 757 N N . GLY A 1 89 ? -14.912 -18.811 -9.833 1.00 52.81 89 GLY A N 1
ATOM 758 C CA . GLY A 1 89 ? -14.503 -19.873 -10.763 1.00 52.81 89 GLY A CA 1
ATOM 759 C C . GLY A 1 89 ? -15.613 -20.376 -11.690 1.00 52.81 89 GLY A C 1
ATOM 760 O O . GLY A 1 89 ? -15.526 -21.496 -12.191 1.00 52.81 89 GLY A O 1
ATOM 761 N N . LEU A 1 90 ? -16.655 -19.571 -11.934 1.00 53.72 90 LEU A N 1
ATOM 762 C CA . LEU A 1 90 ? -17.595 -19.855 -13.013 1.00 53.72 90 LEU A CA 1
ATOM 763 C C . LEU A 1 90 ? -16.865 -19.683 -14.348 1.00 53.72 90 LEU A C 1
ATOM 765 O O . LEU A 1 90 ? -16.754 -18.577 -14.875 1.00 53.72 90 LEU A O 1
ATOM 769 N N . ASN A 1 91 ? -16.359 -20.799 -14.871 1.00 58.06 91 ASN A N 1
ATOM 770 C CA . ASN A 1 91 ? -15.985 -20.976 -16.269 1.00 58.06 91 ASN A CA 1
ATOM 771 C C . ASN A 1 91 ? -17.258 -20.874 -17.115 1.00 58.06 91 ASN A C 1
ATOM 773 O O . ASN A 1 91 ? -17.772 -21.873 -17.613 1.00 58.06 91 ASN A O 1
ATOM 777 N N . PHE A 1 92 ? -17.836 -19.678 -17.198 1.00 58.59 92 PHE A N 1
ATOM 778 C CA . PHE A 1 92 ? -18.898 -19.432 -18.150 1.00 58.59 92 PHE A CA 1
ATOM 779 C C . PHE A 1 92 ? -18.314 -19.645 -19.540 1.00 58.59 92 PHE A C 1
ATOM 781 O O . PHE A 1 92 ? -17.328 -19.003 -19.906 1.00 58.59 92 PHE A O 1
ATOM 788 N N . GLU A 1 93 ? -18.929 -20.544 -20.302 1.00 58.94 93 GLU A N 1
ATOM 789 C CA . GLU A 1 93 ? -18.687 -20.607 -21.736 1.00 58.94 93 GLU A CA 1
ATOM 790 C C . GLU A 1 93 ? -18.922 -19.204 -22.319 1.00 58.94 93 GLU A C 1
ATOM 792 O O . GLU A 1 93 ? -19.896 -18.542 -21.930 1.00 58.94 93 GLU A O 1
ATOM 797 N N . PRO A 1 94 ? -18.032 -18.703 -23.194 1.00 57.25 94 PRO A N 1
ATOM 798 C CA . PRO A 1 94 ? -18.159 -17.368 -23.755 1.00 57.25 94 PRO A CA 1
ATOM 799 C C . PRO A 1 94 ? -19.467 -17.274 -24.544 1.00 57.25 94 PRO A C 1
ATOM 801 O O . PRO A 1 94 ? -19.564 -17.735 -25.678 1.00 57.25 94 PRO A O 1
ATOM 804 N N . TYR A 1 95 ? -20.491 -16.667 -23.947 1.0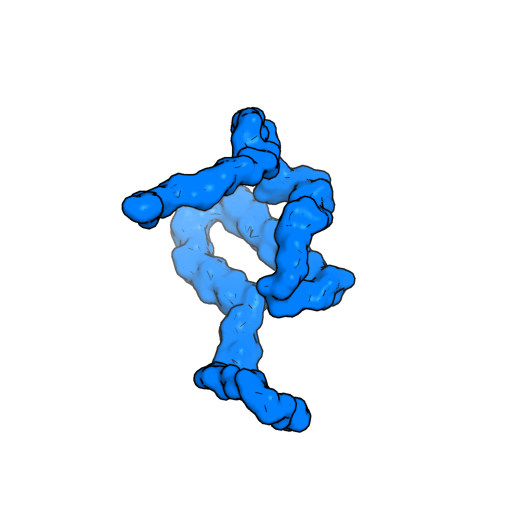0 54.44 95 TYR A N 1
ATOM 805 C CA . TYR A 1 95 ? -21.755 -16.410 -24.620 1.00 54.44 95 TYR A CA 1
ATOM 806 C C . TYR A 1 95 ? -21.662 -15.058 -25.344 1.00 54.44 95 TYR A C 1
ATOM 808 O O . TYR A 1 95 ? -22.023 -13.996 -24.843 1.00 54.44 95 TYR A O 1
ATOM 816 N N . GLY A 1 96 ? -21.094 -15.095 -26.545 1.00 58.19 96 GLY A N 1
ATOM 817 C CA . GLY A 1 96 ? -21.269 -14.066 -27.570 1.00 58.19 96 GLY A CA 1
ATOM 818 C C . GLY A 1 96 ? -22.272 -14.543 -28.621 1.00 58.19 96 GLY A C 1
ATOM 819 O O . GLY A 1 96 ? -22.560 -15.738 -28.694 1.00 58.19 96 GLY A O 1
ATOM 820 N N . MET A 1 97 ? -22.812 -13.627 -29.432 1.00 48.41 97 MET A N 1
ATOM 821 C CA . MET A 1 97 ? -23.601 -14.012 -30.609 1.00 48.41 97 MET A CA 1
ATOM 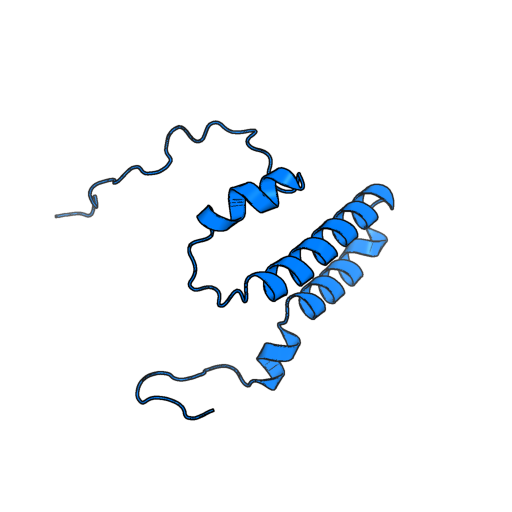822 C C . MET A 1 97 ? -22.741 -14.897 -31.515 1.00 48.41 97 MET A C 1
ATOM 824 O O . MET A 1 97 ? -21.663 -14.478 -31.941 1.00 48.41 97 MET A O 1
ATOM 828 N N . THR A 1 98 ? -23.218 -16.117 -31.748 1.00 48.25 98 THR A N 1
ATOM 829 C CA . THR A 1 98 ? -22.781 -16.959 -32.865 1.00 48.25 98 THR A CA 1
ATOM 830 C C . THR A 1 98 ? -23.243 -16.350 -34.180 1.00 48.25 98 THR A C 1
ATOM 832 O O . THR A 1 98 ? -24.313 -15.695 -34.175 1.00 48.25 98 THR A O 1
#